Protein AF-A0A371MEN3-F1 (afdb_monomer_lite)

Secondary structure (DSSP, 8-state):
--EEEETTTEEEEGGGS-TTS-HHHHHHHHHHHHHHHHHHHHHHHHHHHT-GGGGTSPPPPHHHHHHHHHT--

Sequence (73 aa):
ARTLERKHAVEIDLTAYELDMYPSEAKVVYAEQHEELWTEFVEEAVERAGYPELKETPGLSKAEFAEKIRNLD

Structure (mmCIF, N/CA/C/O backbone):
data_AF-A0A371MEN3-F1
#
_entry.id   AF-A0A371MEN3-F1
#
loop_
_atom_site.group_PDB
_atom_site.id
_atom_site.type_symbol
_atom_site.label_atom_id
_atom_site.label_alt_id
_atom_site.label_comp_id
_atom_site.label_asym_id
_atom_site.label_entity_id
_atom_site.label_seq_id
_atom_site.pdbx_PDB_ins_code
_atom_site.Cartn_x
_atom_site.Cartn_y
_atom_site.Cartn_z
_atom_site.occupancy
_atom_site.B_iso_or_equiv
_atom_site.auth_seq_id
_atom_site.auth_comp_id
_atom_site.auth_asym_id
_atom_site.auth_atom_id
_atom_site.pdbx_PDB_model_num
ATOM 1 N N . ALA A 1 1 ? 14.355 -8.496 -25.326 1.00 68.69 1 ALA A N 1
ATOM 2 C CA . ALA A 1 1 ? 13.108 -9.261 -25.121 1.00 68.69 1 ALA A CA 1
ATOM 3 C C . ALA A 1 1 ? 12.016 -8.278 -24.718 1.00 68.69 1 ALA A C 1
ATOM 5 O O . ALA A 1 1 ? 12.364 -7.265 -24.127 1.00 68.69 1 ALA A O 1
ATOM 6 N N . ARG A 1 2 ? 10.749 -8.516 -25.082 1.00 83.31 2 ARG A N 1
ATOM 7 C CA . ARG A 1 2 ? 9.613 -7.676 -24.642 1.00 83.31 2 ARG A CA 1
ATOM 8 C C . ARG A 1 2 ? 8.915 -8.233 -23.403 1.00 83.31 2 ARG A C 1
ATOM 10 O O . ARG A 1 2 ? 8.136 -7.530 -22.786 1.00 83.31 2 ARG A O 1
ATOM 17 N N . THR A 1 3 ? 9.241 -9.463 -23.028 1.00 86.44 3 THR A N 1
ATOM 18 C CA . THR A 1 3 ? 8.700 -10.150 -21.862 1.00 86.44 3 THR A CA 1
ATOM 19 C C . THR A 1 3 ? 9.830 -10.768 -21.041 1.00 86.44 3 THR A C 1
ATOM 21 O O . THR A 1 3 ? 10.898 -11.088 -21.578 1.00 86.44 3 THR A O 1
ATOM 24 N N . LEU A 1 4 ? 9.603 -10.905 -19.735 1.00 88.12 4 LEU A N 1
ATOM 25 C CA . LEU A 1 4 ? 10.478 -11.589 -18.787 1.00 88.12 4 LEU A CA 1
ATOM 26 C C . LEU A 1 4 ? 9.668 -12.652 -18.038 1.00 88.12 4 LEU A C 1
ATOM 28 O O . LEU A 1 4 ? 8.673 -12.328 -17.397 1.00 88.12 4 LEU A O 1
ATOM 32 N N . GLU A 1 5 ? 10.115 -13.906 -18.078 1.00 89.56 5 GLU A N 1
ATOM 33 C CA . GLU A 1 5 ? 9.519 -14.974 -17.275 1.00 89.56 5 GLU A CA 1
ATOM 34 C C . GLU A 1 5 ? 10.087 -14.947 -15.849 1.00 89.56 5 GLU A C 1
ATOM 36 O O . GLU A 1 5 ? 11.303 -14.986 -15.631 1.00 89.56 5 GLU A O 1
ATOM 41 N N . ARG A 1 6 ? 9.196 -14.886 -14.858 1.00 86.44 6 ARG A N 1
ATOM 42 C CA . ARG A 1 6 ? 9.506 -14.974 -13.430 1.00 86.44 6 ARG A CA 1
ATOM 43 C C . ARG A 1 6 ? 8.999 -16.304 -12.868 1.00 86.44 6 ARG A C 1
ATOM 45 O O . ARG A 1 6 ? 8.172 -16.994 -13.461 1.00 86.44 6 ARG A O 1
ATOM 52 N N . LYS A 1 7 ? 9.502 -16.669 -11.683 1.00 86.81 7 LYS A N 1
ATOM 53 C CA . LYS A 1 7 ? 9.079 -17.856 -10.921 1.00 86.81 7 LYS A CA 1
ATOM 54 C C . LYS A 1 7 ? 7.551 -18.015 -10.949 1.00 86.81 7 LYS A C 1
ATOM 56 O O . LYS A 1 7 ? 6.840 -17.040 -10.735 1.00 86.81 7 LYS A O 1
ATOM 61 N N . HIS A 1 8 ? 7.097 -19.257 -11.123 1.00 83.12 8 HIS A N 1
ATOM 62 C CA . HIS A 1 8 ? 5.684 -19.633 -11.271 1.00 83.12 8 HIS A CA 1
ATOM 63 C C . HIS A 1 8 ? 5.059 -19.263 -12.626 1.00 83.12 8 HIS A C 1
ATOM 65 O O . HIS A 1 8 ? 3.853 -19.058 -12.685 1.00 83.12 8 HIS A O 1
ATOM 71 N N . ALA A 1 9 ? 5.864 -19.227 -13.699 1.00 86.50 9 ALA A N 1
ATOM 72 C CA . ALA A 1 9 ? 5.413 -18.938 -15.066 1.00 86.50 9 ALA A CA 1
ATOM 73 C C . ALA A 1 9 ? 4.672 -17.593 -15.181 1.00 86.50 9 ALA A C 1
ATOM 75 O O . ALA A 1 9 ? 3.729 -17.444 -15.954 1.00 86.50 9 ALA A O 1
ATOM 76 N N . VAL A 1 10 ? 5.091 -16.616 -14.372 1.00 84.19 10 VAL A N 1
ATOM 77 C CA . VAL A 1 10 ? 4.550 -15.259 -14.429 1.00 84.19 10 VAL A CA 1
ATOM 78 C C . VAL A 1 10 ? 5.301 -14.513 -15.520 1.00 84.19 10 VAL A C 1
ATOM 80 O O . VAL A 1 10 ? 6.504 -14.281 -15.390 1.00 84.19 10 VAL A O 1
ATOM 83 N N . GLU A 1 11 ? 4.601 -14.138 -16.584 1.00 90.50 11 GLU A N 1
ATOM 84 C CA . GLU A 1 11 ? 5.154 -13.306 -17.647 1.00 90.50 11 GLU A CA 1
ATOM 85 C C . GLU A 1 11 ? 4.990 -11.827 -17.302 1.00 90.50 11 GLU A C 1
ATOM 87 O O . GLU A 1 11 ? 3.892 -11.350 -17.026 1.00 90.50 11 GLU A O 1
ATOM 92 N N . ILE A 1 12 ? 6.100 -11.096 -17.318 1.00 86.44 12 ILE A N 1
ATOM 93 C CA . ILE A 1 12 ? 6.125 -9.649 -17.120 1.00 86.44 12 ILE A CA 1
ATOM 94 C C . ILE A 1 12 ? 6.336 -9.001 -18.483 1.00 86.44 12 ILE A C 1
ATOM 96 O O . ILE A 1 12 ? 7.382 -9.209 -19.101 1.00 86.44 12 ILE A O 1
ATOM 100 N N . ASP A 1 13 ? 5.369 -8.212 -18.943 1.00 89.44 13 ASP A N 1
ATOM 101 C CA . ASP A 1 13 ? 5.519 -7.379 -20.136 1.00 89.44 13 ASP A CA 1
ATOM 102 C C . ASP A 1 13 ? 6.399 -6.168 -19.813 1.00 89.44 13 ASP A C 1
ATOM 104 O O . ASP A 1 13 ? 6.002 -5.262 -19.086 1.00 89.44 13 ASP A O 1
ATOM 108 N N . LEU A 1 14 ? 7.614 -6.152 -20.358 1.00 89.00 14 LEU A N 1
ATOM 109 C CA . LEU A 1 14 ? 8.581 -5.082 -20.131 1.00 89.00 14 LEU A CA 1
ATOM 110 C C . LEU A 1 14 ? 8.194 -3.784 -20.846 1.00 89.00 14 LEU A C 1
ATOM 112 O O . LEU A 1 14 ? 8.742 -2.740 -20.515 1.00 89.00 14 LEU A O 1
ATOM 116 N N . THR A 1 15 ? 7.271 -3.821 -21.815 1.00 89.50 15 THR A N 1
ATOM 117 C CA . THR A 1 15 ? 6.811 -2.609 -22.512 1.00 89.50 15 THR A CA 1
ATOM 118 C C . THR A 1 15 ? 5.907 -1.733 -21.648 1.00 89.50 15 THR A C 1
ATOM 120 O O . THR A 1 15 ? 5.742 -0.554 -21.950 1.00 89.50 15 THR A O 1
ATOM 123 N N . ALA A 1 16 ? 5.389 -2.279 -20.545 1.00 85.25 16 ALA A N 1
ATOM 124 C CA . ALA A 1 16 ? 4.637 -1.538 -19.541 1.00 85.25 16 ALA A CA 1
ATOM 125 C C . ALA A 1 16 ? 5.530 -0.738 -18.569 1.00 85.25 16 ALA A C 1
ATOM 127 O O . ALA A 1 16 ? 5.003 -0.028 -17.717 1.00 85.25 16 ALA A O 1
ATOM 128 N N . TYR A 1 17 ? 6.862 -0.846 -18.673 1.00 84.31 17 TYR A N 1
ATOM 129 C CA . TYR A 1 17 ? 7.803 -0.255 -17.720 1.00 84.31 17 TYR A CA 1
ATOM 130 C C . TYR A 1 17 ? 8.856 0.619 -18.406 1.00 84.31 17 TYR A C 1
ATOM 132 O O . TYR A 1 17 ? 9.428 0.257 -19.434 1.00 84.31 17 TYR A O 1
ATOM 140 N N . GLU A 1 18 ? 9.181 1.742 -17.771 1.00 89.19 18 GLU A N 1
ATOM 141 C CA . GLU A 1 18 ? 10.346 2.563 -18.101 1.00 89.19 18 GLU A CA 1
ATOM 142 C C . GLU A 1 18 ? 11.578 1.997 -17.376 1.00 89.19 18 GLU A C 1
ATOM 144 O O . GLU A 1 18 ? 11.754 2.160 -16.168 1.00 89.19 18 GLU A O 1
ATOM 149 N N . LEU A 1 19 ? 12.404 1.238 -18.103 1.00 88.19 19 LEU A N 1
ATOM 150 C CA . LEU A 1 19 ? 13.507 0.460 -17.517 1.00 88.19 19 LEU A CA 1
ATOM 151 C C . LEU A 1 19 ? 14.746 1.298 -17.161 1.00 88.19 19 LEU A C 1
ATOM 153 O O . LEU A 1 19 ? 15.644 0.800 -16.483 1.00 88.19 19 LEU A O 1
ATOM 157 N N . ASP A 1 20 ? 14.813 2.536 -17.637 1.00 91.44 20 ASP A N 1
ATOM 158 C CA . ASP A 1 20 ? 15.872 3.514 -17.385 1.00 91.44 20 ASP A CA 1
ATOM 159 C C . ASP A 1 20 ? 15.521 4.526 -16.282 1.00 91.44 20 ASP A C 1
ATOM 161 O O . ASP A 1 20 ? 16.357 5.361 -15.930 1.00 91.44 20 ASP A O 1
ATOM 165 N N . MET A 1 21 ? 14.336 4.404 -15.677 1.00 92.56 21 MET A N 1
ATOM 166 C CA . MET A 1 21 ? 13.909 5.220 -14.544 1.00 92.56 21 MET A CA 1
ATOM 167 C C . MET A 1 21 ? 14.865 5.077 -13.351 1.00 92.56 21 MET A C 1
ATOM 169 O O . MET A 1 21 ? 15.321 3.976 -13.010 1.00 92.56 21 MET A O 1
ATOM 173 N N . TYR A 1 22 ? 15.156 6.187 -12.663 1.00 94.19 22 TYR A N 1
ATOM 174 C CA . TYR A 1 22 ? 16.036 6.131 -11.502 1.00 94.19 22 TYR A CA 1
ATOM 175 C C . TYR A 1 22 ? 15.374 5.323 -10.367 1.00 94.19 22 TYR A C 1
ATOM 177 O O . TYR A 1 22 ? 14.172 5.463 -10.123 1.00 94.19 22 TYR A O 1
ATOM 185 N N . PRO A 1 23 ? 16.117 4.499 -9.597 1.00 91.19 23 PRO A N 1
ATOM 186 C CA . PRO A 1 23 ? 15.507 3.575 -8.640 1.00 91.19 23 PRO A CA 1
ATOM 187 C C . PRO A 1 23 ? 14.602 4.206 -7.575 1.00 91.19 23 PRO A C 1
ATOM 189 O O . PRO A 1 23 ? 13.740 3.514 -7.037 1.00 91.19 23 PRO A O 1
ATOM 192 N N . SER A 1 24 ? 14.797 5.478 -7.206 1.00 92.25 24 SER A N 1
ATOM 193 C CA . SER A 1 24 ? 13.873 6.146 -6.278 1.00 92.25 24 SER A CA 1
ATOM 194 C C . SER A 1 24 ? 12.552 6.521 -6.939 1.00 92.25 24 SER A C 1
ATOM 196 O O . SER A 1 24 ? 11.517 6.373 -6.304 1.00 92.25 24 SER A O 1
ATOM 198 N N . GLU A 1 25 ? 12.578 6.958 -8.196 1.00 93.44 25 GLU A N 1
ATOM 199 C CA . GLU A 1 25 ? 11.378 7.294 -8.969 1.00 93.44 25 GLU A CA 1
ATOM 200 C C . GLU A 1 25 ? 10.566 6.026 -9.243 1.00 93.44 25 GLU A C 1
ATOM 202 O O . GLU A 1 25 ? 9.373 5.985 -8.958 1.00 93.44 25 GLU A O 1
ATOM 207 N N . ALA A 1 26 ? 11.242 4.937 -9.624 1.00 91.50 26 ALA A N 1
ATOM 208 C CA . ALA A 1 26 ? 10.601 3.641 -9.841 1.00 91.50 26 ALA A CA 1
ATOM 209 C C . ALA A 1 26 ? 9.879 3.126 -8.588 1.00 91.50 26 ALA A C 1
ATOM 211 O O . ALA A 1 26 ? 8.813 2.524 -8.684 1.00 91.50 26 ALA A O 1
ATOM 212 N N . LYS A 1 27 ? 10.432 3.381 -7.394 1.00 89.75 27 LYS A N 1
ATOM 213 C CA . LYS A 1 27 ? 9.784 3.021 -6.124 1.00 89.75 27 LYS A CA 1
ATOM 214 C C . LYS A 1 27 ? 8.541 3.852 -5.835 1.00 89.75 27 LYS A C 1
ATOM 216 O O . LYS A 1 27 ? 7.613 3.309 -5.249 1.00 89.75 27 LYS A O 1
ATOM 221 N N . VAL A 1 28 ? 8.539 5.132 -6.203 1.00 92.38 28 VAL A N 1
ATOM 222 C CA . VAL A 1 28 ? 7.368 6.004 -6.039 1.00 92.38 28 VAL A CA 1
ATOM 223 C C . VAL A 1 28 ? 6.253 5.537 -6.966 1.00 92.38 28 VAL A C 1
ATOM 225 O O . VAL A 1 28 ? 5.181 5.208 -6.477 1.00 92.38 28 VAL A O 1
ATOM 228 N N . VAL A 1 29 ? 6.544 5.368 -8.260 1.00 90.38 29 VAL A N 1
ATOM 229 C CA . VAL A 1 29 ? 5.566 4.872 -9.246 1.00 90.38 29 VAL A CA 1
ATOM 230 C C . VAL A 1 29 ? 5.017 3.505 -8.843 1.00 90.38 29 VAL A C 1
ATOM 232 O O . VAL A 1 29 ? 3.811 3.279 -8.874 1.00 90.38 29 VAL A O 1
ATOM 235 N N . TYR A 1 30 ? 5.894 2.594 -8.412 1.00 87.69 30 TYR A N 1
ATOM 236 C CA . TYR A 1 30 ? 5.471 1.292 -7.905 1.00 87.69 30 TYR A CA 1
ATOM 237 C C . TYR A 1 30 ? 4.541 1.422 -6.697 1.00 87.69 30 TYR A C 1
ATOM 239 O O . TYR A 1 30 ? 3.551 0.703 -6.630 1.00 87.69 30 TYR A O 1
ATOM 247 N N . ALA A 1 31 ? 4.857 2.300 -5.738 1.00 89.88 31 ALA A N 1
ATOM 248 C CA . ALA A 1 31 ? 4.042 2.490 -4.543 1.00 89.88 31 ALA A CA 1
ATOM 249 C C . ALA A 1 31 ? 2.647 3.029 -4.886 1.00 89.88 31 ALA A C 1
ATOM 251 O O . ALA A 1 31 ? 1.671 2.485 -4.382 1.00 89.88 31 ALA A O 1
ATOM 252 N N . GLU A 1 32 ? 2.563 4.019 -5.776 1.00 91.19 32 GLU A N 1
ATOM 253 C CA . GLU A 1 32 ? 1.299 4.601 -6.247 1.00 91.19 32 GLU A CA 1
ATOM 254 C C . GLU A 1 32 ? 0.433 3.554 -6.964 1.00 91.19 32 GLU A C 1
ATOM 256 O O . GLU A 1 32 ? -0.717 3.341 -6.594 1.00 91.19 32 GLU A O 1
ATOM 261 N N . GLN A 1 33 ? 0.999 2.815 -7.925 1.00 88.19 33 GLN A N 1
ATOM 262 C CA . GLN A 1 33 ? 0.271 1.750 -8.633 1.00 88.19 33 GLN A CA 1
ATOM 263 C C . GLN A 1 33 ? -0.187 0.629 -7.692 1.00 88.19 33 GLN A C 1
ATOM 265 O O . GLN A 1 33 ? -1.248 0.036 -7.882 1.00 88.19 33 GLN A O 1
ATOM 270 N N . HIS A 1 34 ? 0.618 0.304 -6.677 1.00 89.62 34 HIS A N 1
ATOM 271 C CA . HIS A 1 34 ? 0.248 -0.728 -5.717 1.00 89.62 34 HIS A CA 1
ATOM 272 C C . HIS A 1 34 ? -0.801 -0.281 -4.710 1.00 89.62 34 HIS A C 1
ATOM 274 O O . HIS A 1 34 ? -1.486 -1.150 -4.175 1.00 89.62 34 HIS A O 1
ATOM 280 N N . GLU A 1 35 ? -0.915 1.012 -4.421 1.00 91.56 35 GLU A N 1
ATOM 281 C CA . GLU A 1 35 ? -1.907 1.532 -3.483 1.00 91.56 35 GLU A CA 1
ATOM 282 C C . GLU A 1 35 ? -3.328 1.206 -3.954 1.00 91.56 35 GLU A C 1
ATOM 284 O O . GLU A 1 35 ? -4.125 0.677 -3.177 1.00 91.56 35 GLU A O 1
ATOM 289 N N . GLU A 1 36 ? -3.613 1.406 -5.242 1.00 88.62 36 GLU A N 1
ATOM 290 C CA . GLU A 1 36 ? -4.909 1.077 -5.847 1.00 88.62 36 GLU A CA 1
ATOM 291 C C . GLU A 1 36 ? 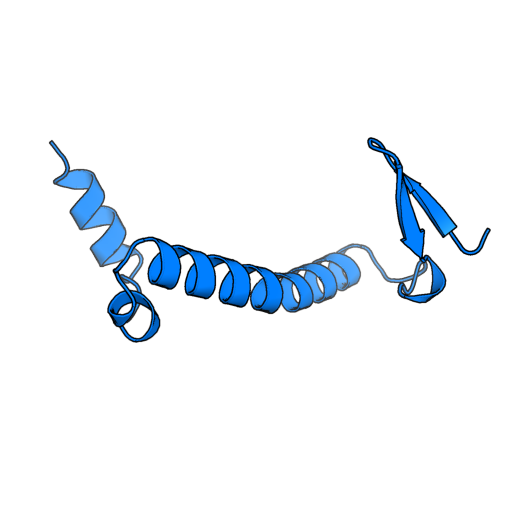-5.206 -0.427 -5.767 1.00 88.62 36 GLU A C 1
ATOM 293 O O . GLU A 1 36 ? -6.248 -0.829 -5.251 1.00 88.62 36 GLU A O 1
ATOM 298 N N . LEU A 1 37 ? -4.249 -1.268 -6.179 1.00 89.69 37 LEU A N 1
ATOM 299 C CA . LEU A 1 37 ? -4.388 -2.729 -6.132 1.00 89.69 37 LEU A CA 1
ATOM 300 C C . LEU A 1 37 ? -4.607 -3.254 -4.707 1.00 89.69 37 LEU A C 1
ATOM 302 O O . LEU A 1 37 ? -5.381 -4.185 -4.491 1.00 89.69 37 LEU A O 1
ATOM 306 N N . TRP A 1 38 ? -3.904 -2.684 -3.725 1.00 92.00 38 TRP A N 1
ATOM 307 C CA . TRP A 1 38 ? -4.085 -3.052 -2.323 1.00 92.00 38 TRP A CA 1
ATOM 308 C C . TRP A 1 38 ? -5.434 -2.595 -1.781 1.00 92.00 38 TRP A C 1
ATOM 310 O O . TRP A 1 38 ? -6.030 -3.324 -0.990 1.00 92.00 38 TRP A O 1
ATOM 320 N N . THR A 1 39 ? -5.912 -1.427 -2.205 1.00 90.94 39 THR A N 1
ATOM 321 C CA . THR A 1 39 ? -7.223 -0.906 -1.810 1.00 90.94 39 THR A CA 1
ATOM 322 C C . THR A 1 39 ? -8.323 -1.830 -2.321 1.00 90.94 39 THR A C 1
ATOM 324 O O . THR A 1 39 ? -9.075 -2.366 -1.511 1.00 90.94 39 THR A O 1
ATOM 327 N N . GLU A 1 40 ? -8.334 -2.130 -3.622 1.00 93.12 40 GLU A N 1
ATOM 328 C CA . GLU A 1 40 ? -9.301 -3.046 -4.241 1.00 93.12 40 GLU A CA 1
ATOM 329 C C . GLU A 1 40 ? -9.281 -4.425 -3.566 1.00 93.12 40 GLU A C 1
ATOM 331 O O . GLU A 1 40 ? -10.314 -4.936 -3.132 1.00 93.12 40 GLU A O 1
ATOM 336 N N . PHE A 1 41 ? -8.089 -5.000 -3.375 1.00 93.31 41 PHE A N 1
ATOM 337 C CA . PHE A 1 41 ? -7.946 -6.295 -2.712 1.00 93.31 41 PHE A CA 1
ATOM 338 C C . PHE A 1 41 ? -8.537 -6.306 -1.293 1.00 93.31 41 PHE A C 1
ATOM 340 O O . PHE A 1 41 ? -9.206 -7.267 -0.900 1.00 93.31 41 PHE A O 1
ATOM 347 N N . VAL A 1 42 ? -8.266 -5.270 -0.493 1.00 92.12 42 VAL A N 1
ATOM 348 C CA . VAL A 1 42 ? -8.763 -5.192 0.887 1.00 92.12 42 VAL A CA 1
ATOM 349 C C . VAL A 1 42 ? -10.273 -4.964 0.905 1.00 92.12 42 VAL A C 1
ATOM 351 O O . VAL A 1 42 ? -10.957 -5.614 1.696 1.00 92.12 42 VAL A O 1
ATOM 354 N N . GLU A 1 43 ? -10.804 -4.116 0.024 1.00 93.94 43 GLU A N 1
ATOM 355 C CA . GLU A 1 43 ? -12.245 -3.889 -0.119 1.00 93.94 43 GLU A CA 1
ATOM 356 C C . GLU A 1 43 ? -12.996 -5.183 -0.464 1.00 93.94 43 GLU A C 1
ATOM 358 O O . GLU A 1 43 ? -13.989 -5.520 0.188 1.00 93.94 43 GLU A O 1
ATOM 363 N N . GLU A 1 44 ? -12.490 -5.968 -1.417 1.00 95.50 44 GLU A N 1
ATOM 364 C CA . GLU A 1 44 ? -13.056 -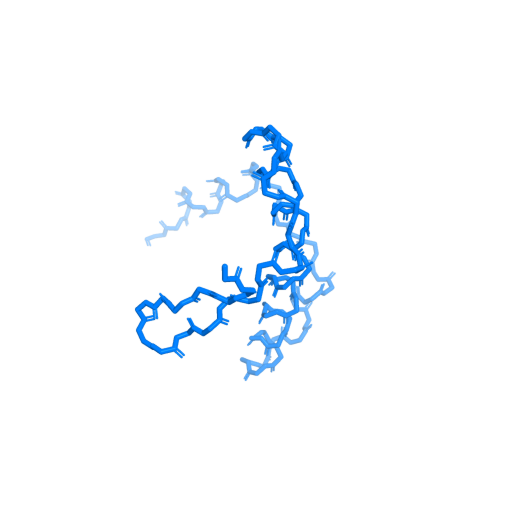7.280 -1.744 1.00 95.50 44 GLU A CA 1
ATOM 365 C C . GLU A 1 44 ? -12.956 -8.263 -0.570 1.00 95.50 44 GLU A C 1
ATOM 367 O O . GLU A 1 44 ? -13.873 -9.053 -0.314 1.00 95.50 44 GLU A O 1
ATOM 372 N N . ALA A 1 45 ? -11.841 -8.234 0.165 1.00 95.12 45 ALA A N 1
ATOM 373 C CA . ALA A 1 45 ? -11.633 -9.116 1.302 1.00 95.12 45 ALA A CA 1
ATOM 374 C C . ALA A 1 45 ? -12.631 -8.837 2.435 1.00 95.12 45 ALA A C 1
ATOM 376 O O . ALA A 1 45 ? -13.176 -9.795 2.993 1.00 95.12 45 ALA A O 1
ATOM 377 N N . VAL A 1 46 ? -12.891 -7.564 2.762 1.00 94.81 46 VAL A N 1
ATOM 378 C CA . VAL A 1 46 ? -13.859 -7.192 3.808 1.00 94.81 46 VAL A CA 1
ATOM 379 C C . VAL A 1 46 ? -15.298 -7.454 3.371 1.00 94.81 46 VAL A C 1
ATOM 381 O O . VAL A 1 46 ? -16.089 -7.938 4.180 1.00 94.81 46 VAL A O 1
ATOM 384 N N . GLU A 1 47 ? -15.616 -7.259 2.087 1.00 95.06 47 GLU A N 1
ATOM 385 C CA . GLU A 1 47 ? -16.913 -7.631 1.514 1.00 95.06 47 GLU A CA 1
ATOM 386 C C . GLU A 1 47 ? -17.158 -9.138 1.673 1.00 95.06 47 GLU A C 1
ATOM 388 O O . GLU A 1 47 ? -18.165 -9.572 2.234 1.00 95.06 47 GLU A O 1
ATOM 393 N N . ARG A 1 48 ? -16.183 -9.958 1.264 1.00 95.81 48 ARG A N 1
ATOM 394 C CA . ARG A 1 48 ? -16.264 -11.421 1.363 1.00 95.81 48 ARG A CA 1
ATOM 395 C C . ARG A 1 48 ? -16.316 -11.915 2.809 1.00 95.81 48 ARG A C 1
ATOM 397 O O . ARG A 1 48 ? -16.913 -12.958 3.074 1.00 95.81 48 ARG A O 1
ATOM 404 N N . ALA A 1 49 ? -15.675 -11.206 3.732 1.00 96.31 49 ALA A N 1
ATOM 405 C CA . ALA A 1 49 ? -15.690 -11.533 5.154 1.00 96.31 49 ALA A CA 1
ATOM 406 C C . ALA A 1 49 ? -16.997 -11.120 5.860 1.00 96.31 49 ALA A C 1
ATOM 408 O O . ALA A 1 49 ? -17.189 -11.498 7.014 1.00 96.31 49 ALA A O 1
ATOM 409 N N . GLY A 1 50 ? -17.895 -10.396 5.178 1.00 96.06 50 GLY A N 1
ATOM 410 C CA . GLY A 1 50 ? -19.167 -9.938 5.735 1.00 96.06 50 GLY A CA 1
ATOM 411 C C . GLY A 1 50 ? -19.061 -8.663 6.574 1.00 96.06 50 GLY A C 1
ATOM 412 O O . GLY A 1 50 ? -19.941 -8.432 7.397 1.00 96.06 50 GLY A O 1
ATOM 413 N N . TYR A 1 51 ? -18.016 -7.856 6.360 1.00 95.19 51 TYR A N 1
ATOM 414 C CA . TYR A 1 51 ? -17.788 -6.574 7.040 1.00 95.19 51 TYR A CA 1
ATOM 415 C C . TYR A 1 51 ? -17.685 -5.399 6.042 1.00 95.19 51 TYR A C 1
ATOM 417 O O . TYR A 1 51 ? -16.679 -4.680 6.033 1.00 95.19 51 TYR A O 1
ATOM 425 N N . PRO A 1 52 ? -18.677 -5.195 5.150 1.00 94.25 52 PRO A N 1
ATOM 426 C CA . PRO A 1 52 ? -18.636 -4.143 4.129 1.00 94.25 52 PRO A CA 1
ATOM 427 C C . PRO A 1 52 ? -18.534 -2.727 4.719 1.00 94.25 52 PRO A C 1
ATOM 429 O O . PRO A 1 52 ? -18.024 -1.820 4.064 1.00 94.25 52 PRO A O 1
ATOM 432 N N . GLU A 1 53 ? -18.979 -2.526 5.960 1.00 93.38 53 GLU A N 1
ATOM 433 C CA . GLU A 1 53 ? -18.902 -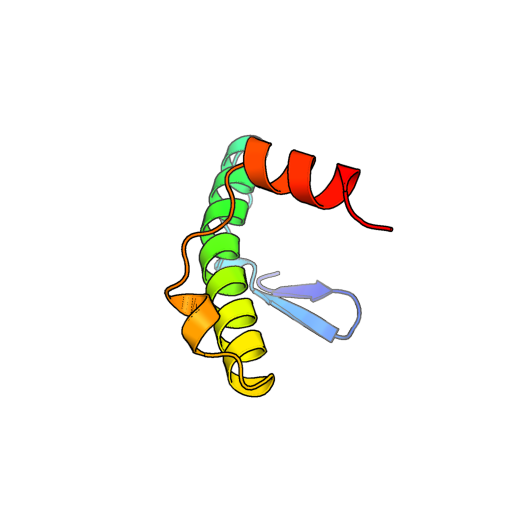1.257 6.683 1.00 93.38 53 GLU A CA 1
ATOM 434 C C . GLU A 1 53 ? -17.465 -0.785 6.943 1.00 93.38 53 GLU A C 1
ATOM 436 O O . GLU A 1 53 ? -17.230 0.409 7.145 1.00 93.38 53 GLU A O 1
ATOM 441 N N . LEU A 1 54 ? -16.487 -1.696 6.912 1.00 92.38 54 LEU A N 1
ATOM 442 C CA . LEU A 1 54 ? -15.082 -1.352 7.122 1.00 92.38 54 LEU A CA 1
ATOM 443 C C . LEU A 1 54 ? -14.484 -0.543 5.966 1.00 92.38 54 LEU A C 1
ATOM 445 O O . LEU A 1 54 ? -13.473 0.115 6.182 1.00 92.38 54 LEU A O 1
ATOM 449 N N . LYS A 1 55 ? -15.115 -0.534 4.784 1.00 90.81 55 LYS A N 1
ATOM 450 C CA . LYS A 1 55 ? -14.687 0.291 3.639 1.00 90.81 55 LYS A CA 1
ATOM 451 C C . LYS A 1 55 ? -14.862 1.788 3.907 1.00 90.81 55 LYS A C 1
ATOM 453 O O . LYS A 1 55 ? -14.031 2.596 3.519 1.00 90.81 55 LYS A O 1
ATOM 458 N N . GLU A 1 56 ? -15.919 2.140 4.635 1.00 90.00 56 GLU A N 1
ATOM 459 C CA . GLU A 1 56 ? -16.273 3.530 4.955 1.00 90.00 56 GLU A CA 1
ATOM 460 C C . GLU A 1 56 ? -15.785 3.955 6.346 1.00 90.00 56 GLU A C 1
ATOM 462 O O . GLU A 1 56 ? -15.849 5.129 6.716 1.00 90.00 56 GLU A O 1
ATOM 467 N N . THR A 1 57 ? -15.330 2.997 7.158 1.00 89.94 57 THR A N 1
ATOM 468 C CA . THR A 1 57 ? -14.860 3.272 8.514 1.00 89.94 57 THR A CA 1
ATOM 469 C C . THR A 1 57 ? -13.468 3.898 8.446 1.00 89.94 57 THR A C 1
ATOM 471 O O . THR A 1 57 ? -12.540 3.252 7.956 1.00 89.94 57 THR 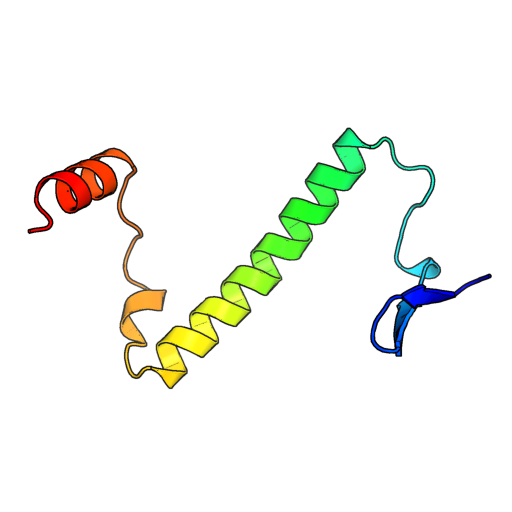A O 1
ATOM 474 N N . PRO A 1 58 ? -13.267 5.119 8.978 1.00 88.81 58 PRO A N 1
ATOM 475 C CA . PRO A 1 58 ? -11.946 5.723 9.011 1.00 88.81 58 PRO A CA 1
ATOM 476 C C . PRO A 1 58 ? -10.941 4.814 9.716 1.00 88.81 58 PRO A C 1
ATOM 478 O O . PRO A 1 58 ? -11.197 4.303 10.811 1.00 88.81 58 PRO A O 1
ATOM 481 N N . GLY A 1 59 ? -9.779 4.640 9.090 1.00 87.81 59 GLY A N 1
ATOM 482 C CA . GLY A 1 59 ? -8.665 3.939 9.708 1.00 87.81 59 GLY A CA 1
ATOM 483 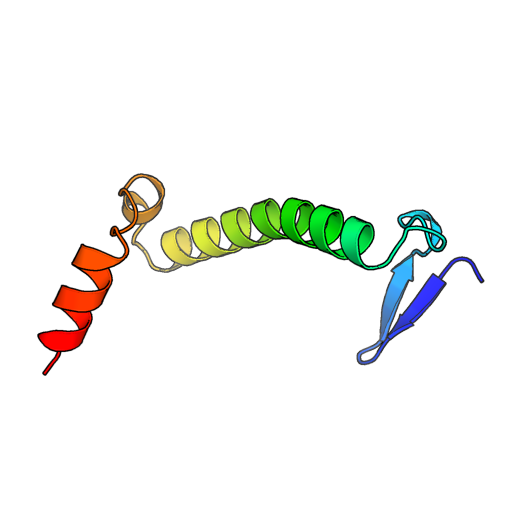C C . GLY A 1 59 ? -8.253 4.604 11.022 1.00 87.81 59 GLY A C 1
ATOM 484 O O . GLY A 1 59 ? -8.361 5.819 11.196 1.00 87.81 59 GLY A O 1
ATOM 485 N N . LEU A 1 60 ? -7.751 3.796 11.954 1.00 92.31 60 LEU A N 1
ATOM 486 C CA . LEU A 1 60 ? -7.214 4.302 13.212 1.00 92.31 60 LEU A CA 1
ATOM 487 C C . LEU A 1 60 ? -6.009 5.201 12.941 1.00 92.31 60 LEU A C 1
ATOM 489 O O . LEU A 1 60 ? -5.117 4.850 12.163 1.00 92.31 60 LEU A O 1
ATOM 493 N N . SER A 1 61 ? -5.915 6.314 13.662 1.00 93.88 61 SER A N 1
ATOM 494 C CA . SER A 1 61 ? -4.656 7.042 13.735 1.00 93.88 61 SER A CA 1
ATOM 495 C C . SER A 1 61 ? -3.570 6.154 14.344 1.00 93.88 61 SER A C 1
ATOM 497 O O . SER A 1 61 ? -3.825 5.222 15.112 1.00 93.88 61 SER A O 1
ATOM 499 N N . LYS A 1 62 ? -2.309 6.486 14.062 1.00 92.19 62 LYS A N 1
ATOM 500 C CA . LYS A 1 62 ? -1.161 5.767 14.629 1.00 92.19 62 LYS A CA 1
ATOM 501 C C . LYS A 1 62 ? -1.198 5.710 16.164 1.00 92.19 62 LYS A C 1
ATOM 503 O O . LYS A 1 62 ? -0.781 4.709 16.743 1.00 92.19 62 LYS A O 1
ATOM 508 N N . ALA A 1 63 ? -1.682 6.772 16.813 1.00 95.38 63 ALA A N 1
ATOM 509 C CA . ALA A 1 63 ? -1.810 6.828 18.266 1.00 95.38 63 ALA A CA 1
ATOM 510 C C . ALA A 1 63 ? -2.908 5.880 18.767 1.00 95.38 63 ALA A C 1
ATOM 512 O O . ALA A 1 63 ? -2.648 5.074 19.657 1.00 95.38 63 ALA A O 1
ATOM 513 N N . GLU A 1 64 ? -4.093 5.914 18.152 1.00 94.81 64 GLU A N 1
ATOM 514 C CA . GLU A 1 64 ? -5.211 5.027 18.504 1.00 94.81 64 GLU A CA 1
ATOM 515 C C . GLU A 1 64 ? -4.868 3.556 18.269 1.00 94.81 64 GLU A C 1
ATOM 517 O O . GLU A 1 64 ? -5.176 2.701 19.099 1.00 94.81 64 GLU A O 1
ATOM 522 N N . PHE A 1 65 ? -4.179 3.260 17.167 1.00 92.44 65 PHE A N 1
ATOM 523 C CA . PHE A 1 65 ? -3.679 1.923 16.884 1.00 92.44 65 PHE A CA 1
ATOM 524 C C . PHE A 1 65 ? -2.690 1.458 17.960 1.00 92.44 65 PHE A C 1
ATOM 526 O O . PHE A 1 65 ? -2.843 0.369 18.512 1.00 92.44 65 PHE A O 1
ATOM 533 N N . ALA A 1 66 ? -1.706 2.293 18.310 1.00 94.00 66 ALA A N 1
ATOM 534 C CA . ALA A 1 66 ? -0.723 1.957 19.336 1.00 94.00 66 ALA A CA 1
ATOM 535 C C . ALA A 1 66 ? -1.363 1.733 20.717 1.00 94.00 66 ALA A C 1
ATOM 537 O O . ALA A 1 66 ? -0.936 0.831 21.434 1.00 94.00 66 ALA A O 1
ATOM 538 N N . GLU A 1 67 ? -2.376 2.520 21.088 1.00 95.25 67 GLU A N 1
ATOM 539 C CA . GLU A 1 67 ? -3.138 2.309 22.326 1.00 95.25 67 GLU A CA 1
ATOM 540 C C . GLU A 1 67 ? -3.928 0.997 22.295 1.00 95.25 67 GLU A C 1
ATOM 542 O O . GLU A 1 67 ? -3.894 0.245 23.267 1.00 95.25 67 GLU A O 1
ATOM 547 N N . LYS A 1 68 ? -4.596 0.661 21.184 1.00 92.94 68 LYS A N 1
ATOM 548 C CA . LYS A 1 68 ? -5.316 -0.618 21.066 1.00 92.94 68 LYS A CA 1
ATOM 549 C C . LYS A 1 68 ? -4.394 -1.822 21.220 1.00 92.94 68 LYS A C 1
ATOM 551 O O . LYS A 1 68 ? -4.758 -2.755 21.920 1.00 92.94 68 LYS A O 1
ATOM 556 N N . ILE A 1 69 ? -3.205 -1.788 20.617 1.00 93.62 69 ILE A N 1
ATOM 557 C CA . ILE A 1 69 ? -2.223 -2.874 20.750 1.00 93.62 69 ILE A CA 1
ATOM 558 C C . ILE A 1 69 ? -1.700 -2.993 22.186 1.00 93.62 69 ILE A C 1
ATOM 560 O O . ILE A 1 69 ? -1.522 -4.102 22.674 1.00 93.62 69 ILE A O 1
ATOM 564 N N . ARG A 1 70 ? -1.465 -1.877 22.889 1.00 92.94 70 ARG A N 1
ATOM 565 C CA . ARG A 1 70 ? -1.012 -1.918 24.294 1.00 92.94 70 ARG A CA 1
ATOM 566 C C . ARG A 1 70 ? -2.049 -2.502 25.250 1.00 92.94 70 ARG A C 1
ATOM 568 O O . ARG A 1 70 ? -1.664 -3.017 26.292 1.00 92.94 70 ARG A O 1
ATOM 575 N N . ASN A 1 71 ? -3.326 -2.390 24.898 1.00 92.44 71 ASN A N 1
ATOM 576 C CA . ASN A 1 71 ? -4.452 -2.901 25.673 1.00 92.44 71 ASN A CA 1
ATOM 577 C C . ASN A 1 71 ? -5.019 -4.211 25.090 1.00 92.44 71 ASN A C 1
ATOM 579 O O . ASN A 1 71 ? -6.141 -4.584 25.424 1.00 92.44 71 ASN A O 1
ATOM 583 N N . LEU A 1 72 ? -4.289 -4.868 24.181 1.00 89.38 72 LEU A N 1
ATOM 584 C CA . LEU A 1 72 ? -4.622 -6.209 23.710 1.00 89.38 72 LEU 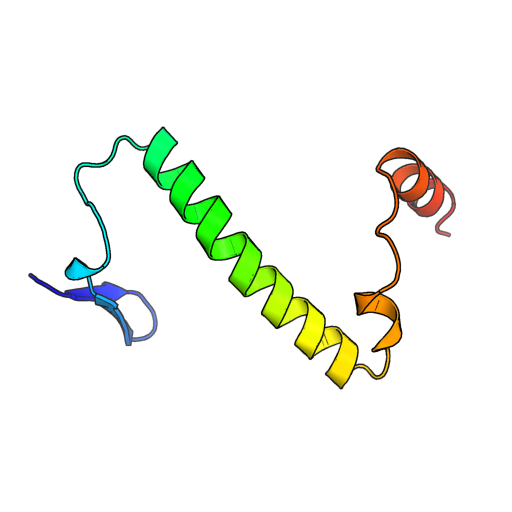A CA 1
ATOM 585 C C . LEU A 1 72 ? -4.106 -7.211 24.757 1.00 89.38 72 LEU A C 1
ATOM 587 O O . LEU A 1 72 ? -2.900 -7.237 25.007 1.00 89.38 72 LEU A O 1
ATOM 591 N N . ASP A 1 73 ? -5.012 -7.981 25.366 1.00 66.88 73 ASP A N 1
ATOM 592 C CA . ASP A 1 73 ? -4.672 -9.087 26.281 1.00 66.88 73 ASP A CA 1
ATOM 593 C C . ASP A 1 73 ? -3.878 -10.206 25.579 1.00 66.88 73 ASP A C 1
ATOM 595 O O . ASP A 1 73 ? -4.230 -10.563 24.426 1.00 66.88 73 ASP A O 1
#

Foldseek 3Di:
DQWDQDPPRDIDGCVVDDPPDDPVVVVVVVVVVVVVVVLVVVCVVCVVVVNNVVNVDDDDDPVRVVVVVVPDD

pLDDT: mean 90.35, std 4.95, range [66.88, 96.31]

Radius of gyration: 18.47 Å; chains: 1; bounding box: 35×27×51 Å